Protein AF-A0A7C2N8K4-F1 (afdb_monomer_lite)

Sequence (116 aa):
MRKVFAANLTFLLFVVAAFAQHPNLQVGFKPEQAYQVGEIDSVDLFNGTVSLQIPIGQSYPLNAGMSYGLSVSYNSKVWEYGIQIFSTCQPPYDDVSVPQAFPSRRSNAGLGFRLS

Organism: NCBI:txid1312852

Secondary structure (DSSP, 8-state):
-HHHHHHHHHHHHHHHHTT---GGG--S--GGGEEE-SSSEEEETTT--EEEEEEEEEEEE-STT-EEEEEEEEES--EEEEEEEEE-SSSS--EEEEEEEEE-TT-SSSTT-EE-

Radius of gyration: 22.39 Å; chains: 1; bounding box: 44×60×56 Å

Foldseek 3Di:
DVVVVVVVVVVVVVVVVVPDDDLLLDDDDDPVQWDDPDDFWIARNRHGKIKGKAWDDDWADPPPPDTDTKIKIFIQCQWDKDWDWDFDPDPVGDTDTDIDIDGDPQAPPDRRIHMD

pLDDT: mean 82.58, std 10.58, range [58.78, 94.62]

Structure (mmCIF, N/CA/C/O backbone):
data_AF-A0A7C2N8K4-F1
#
_entry.id   AF-A0A7C2N8K4-F1
#
loop_
_atom_site.group_PDB
_atom_site.id
_atom_site.type_symbol
_atom_site.label_atom_id
_atom_site.label_alt_id
_atom_site.label_comp_id
_atom_site.label_asym_id
_atom_site.label_entity_id
_atom_site.label_seq_id
_atom_site.pdbx_PDB_ins_code
_atom_site.Cartn_x
_atom_site.Cartn_y
_atom_site.Cartn_z
_atom_site.occupancy
_atom_site.B_iso_or_equiv
_atom_site.auth_seq_id
_atom_site.auth_comp_id
_atom_site.auth_asym_id
_atom_site.auth_atom_id
_atom_site.pdbx_PDB_model_num
ATOM 1 N N . MET A 1 1 ? 14.072 -45.352 -14.634 1.00 59.47 1 MET A N 1
ATOM 2 C CA . MET A 1 1 ? 12.904 -44.454 -14.452 1.00 59.47 1 MET A CA 1
ATOM 3 C C . MET A 1 1 ? 13.006 -43.583 -13.195 1.00 59.47 1 MET A C 1
ATOM 5 O O . MET A 1 1 ? 12.964 -42.370 -13.322 1.00 59.47 1 MET A O 1
ATOM 9 N N . ARG A 1 2 ? 13.255 -44.143 -12.001 1.00 63.06 2 ARG A N 1
ATOM 10 C CA . ARG A 1 2 ? 13.333 -43.393 -10.724 1.00 63.06 2 ARG A CA 1
ATOM 11 C C . ARG A 1 2 ? 14.391 -42.266 -10.670 1.00 63.06 2 ARG A C 1
ATOM 13 O O . ARG A 1 2 ? 14.117 -41.204 -10.128 1.00 63.06 2 ARG A O 1
ATOM 20 N N . LYS A 1 3 ? 15.565 -42.457 -11.291 1.00 65.25 3 LYS A N 1
ATOM 21 C CA . LYS A 1 3 ? 16.631 -41.430 -11.379 1.00 65.25 3 LYS A CA 1
ATOM 22 C C . LYS A 1 3 ? 16.280 -40.262 -12.312 1.00 65.25 3 LYS A C 1
ATOM 24 O O . LYS A 1 3 ? 16.638 -39.128 -12.029 1.00 65.25 3 LYS A O 1
ATOM 29 N N . VAL A 1 4 ? 15.541 -40.540 -13.388 1.00 71.94 4 VAL A N 1
ATOM 30 C CA . VAL A 1 4 ? 15.064 -39.520 -14.339 1.00 71.94 4 VAL A CA 1
ATOM 31 C C . VAL A 1 4 ? 13.956 -38.688 -13.697 1.00 71.94 4 VAL A C 1
ATOM 33 O O . VAL A 1 4 ? 13.936 -37.473 -13.841 1.00 71.94 4 VAL A O 1
ATOM 36 N N . PHE A 1 5 ? 13.078 -39.321 -12.916 1.00 70.94 5 PHE A N 1
ATOM 37 C CA . PHE A 1 5 ? 12.045 -38.617 -12.158 1.00 70.94 5 PHE A CA 1
ATOM 38 C C . PHE A 1 5 ? 12.646 -37.692 -11.087 1.00 70.94 5 PHE A C 1
ATOM 40 O O . PHE A 1 5 ? 12.242 -36.540 -10.973 1.00 70.94 5 PHE A O 1
ATOM 47 N N . ALA A 1 6 ? 13.670 -38.162 -10.364 1.00 72.00 6 ALA A N 1
ATOM 48 C CA . ALA A 1 6 ? 14.395 -37.343 -9.393 1.00 72.00 6 ALA A CA 1
ATOM 49 C C . ALA A 1 6 ? 15.100 -36.143 -10.050 1.00 72.00 6 ALA A C 1
ATOM 51 O O . ALA A 1 6 ? 14.967 -35.029 -9.561 1.00 72.00 6 ALA A O 1
ATOM 52 N N . ALA A 1 7 ? 15.776 -36.343 -11.187 1.00 74.81 7 ALA A N 1
ATOM 53 C CA . ALA A 1 7 ? 16.443 -35.258 -11.910 1.00 74.81 7 ALA A CA 1
ATOM 54 C C . ALA A 1 7 ? 15.458 -34.184 -12.410 1.00 74.81 7 ALA A C 1
ATOM 56 O O . ALA A 1 7 ? 15.729 -32.994 -12.271 1.00 74.81 7 ALA A O 1
ATOM 57 N N . ASN A 1 8 ? 14.291 -34.592 -12.925 1.00 68.69 8 ASN A N 1
ATOM 58 C CA . ASN A 1 8 ? 13.244 -33.654 -13.339 1.00 68.69 8 ASN A CA 1
ATOM 59 C C . ASN A 1 8 ? 12.655 -32.881 -12.149 1.00 68.69 8 ASN A C 1
ATOM 61 O O . ASN A 1 8 ? 12.426 -31.682 -12.264 1.00 68.69 8 ASN A O 1
ATOM 65 N N . LEU A 1 9 ? 12.461 -33.533 -10.996 1.00 77.12 9 LEU A N 1
ATOM 66 C CA . LEU A 1 9 ? 11.979 -32.871 -9.780 1.00 77.12 9 LEU A CA 1
ATOM 67 C C . LEU A 1 9 ? 12.993 -31.846 -9.248 1.00 77.12 9 LEU A C 1
ATOM 69 O O . LEU A 1 9 ? 12.614 -30.737 -8.882 1.00 77.12 9 LEU A O 1
ATOM 73 N N . THR A 1 10 ? 14.284 -32.187 -9.244 1.00 74.50 10 THR A N 1
ATOM 74 C CA . THR A 1 10 ? 15.351 -31.266 -8.827 1.00 74.50 10 THR A CA 1
ATOM 75 C C . THR A 1 10 ? 15.471 -30.073 -9.772 1.00 74.50 10 THR A C 1
ATOM 77 O O . THR A 1 10 ? 15.641 -28.949 -9.307 1.00 74.50 10 THR A O 1
ATOM 80 N N . PHE A 1 11 ? 15.323 -30.288 -11.082 1.00 73.94 11 PHE A N 1
ATOM 81 C CA . PHE A 1 11 ? 15.307 -29.203 -12.061 1.00 73.94 11 PHE A CA 1
ATOM 82 C C . PHE A 1 11 ? 14.100 -28.274 -11.863 1.00 73.94 11 PHE A C 1
ATOM 84 O O . PHE A 1 11 ? 14.263 -27.057 -11.848 1.00 73.94 11 PHE A O 1
ATOM 91 N N . LEU A 1 12 ? 12.907 -28.831 -11.614 1.00 72.19 12 LEU A N 1
ATOM 92 C CA . LEU A 1 12 ? 11.703 -28.039 -11.345 1.00 72.19 12 LEU A CA 1
ATOM 93 C C . LEU A 1 12 ? 11.852 -27.165 -10.089 1.00 72.19 12 LEU A C 1
ATOM 95 O O . LEU A 1 12 ? 11.482 -25.995 -10.107 1.00 72.19 12 LEU A O 1
ATOM 99 N N . LEU A 1 13 ? 12.436 -27.709 -9.017 1.00 71.81 13 LEU A N 1
ATOM 100 C CA . LEU A 1 13 ? 12.682 -26.966 -7.777 1.00 71.81 13 LEU A CA 1
ATOM 101 C C . LEU A 1 13 ? 13.699 -25.828 -7.966 1.00 71.81 13 LEU A C 1
ATOM 103 O O . LEU A 1 13 ? 13.548 -24.769 -7.360 1.00 71.81 13 LEU A O 1
ATOM 107 N N . PHE A 1 14 ? 14.696 -26.010 -8.838 1.00 67.94 14 PHE A N 1
ATOM 108 C CA . PHE A 1 14 ? 15.680 -24.971 -9.155 1.00 67.94 14 PHE A CA 1
ATOM 109 C C . PHE A 1 14 ? 15.072 -23.802 -9.944 1.00 67.94 14 PHE A C 1
ATOM 111 O O . PHE A 1 14 ? 15.412 -22.647 -9.695 1.00 67.94 14 PHE A O 1
ATOM 118 N N . VAL A 1 15 ? 14.141 -24.085 -10.861 1.00 68.56 15 VAL A N 1
ATOM 119 C CA . VAL A 1 15 ? 13.465 -23.052 -11.664 1.00 68.56 15 VAL A CA 1
ATOM 120 C C . VAL A 1 15 ? 12.572 -22.158 -10.796 1.00 68.56 15 VAL A C 1
ATOM 122 O O . VAL A 1 15 ? 12.533 -20.951 -11.014 1.00 68.56 15 VAL A O 1
ATOM 125 N N . VAL A 1 16 ? 11.907 -22.705 -9.771 1.00 62.09 16 VAL A N 1
ATOM 126 C CA . VAL A 1 16 ? 11.033 -21.919 -8.875 1.00 62.09 16 VAL A CA 1
ATOM 127 C C . VAL A 1 16 ? 11.828 -20.921 -8.022 1.00 62.09 16 VAL A C 1
ATOM 129 O O . VAL A 1 16 ? 11.367 -19.803 -7.801 1.00 62.09 16 VAL A O 1
ATOM 132 N N . ALA A 1 17 ? 13.042 -21.277 -7.592 1.00 61.28 17 ALA A N 1
ATOM 133 C CA . ALA A 1 17 ? 13.890 -20.391 -6.790 1.00 61.28 17 ALA A CA 1
ATOM 134 C C . ALA A 1 17 ? 14.421 -19.170 -7.573 1.00 61.28 17 ALA A C 1
ATOM 136 O O . ALA A 1 17 ? 14.744 -18.149 -6.969 1.00 61.28 17 ALA A O 1
ATOM 137 N N . ALA A 1 18 ? 14.484 -19.248 -8.907 1.00 58.78 18 ALA A N 1
ATOM 138 C CA . ALA A 1 18 ? 15.002 -18.176 -9.760 1.00 58.78 18 ALA A CA 1
ATOM 139 C C . ALA A 1 18 ? 14.010 -17.014 -9.987 1.00 58.78 18 ALA A C 1
ATOM 141 O O . ALA A 1 18 ? 14.412 -15.962 -10.478 1.00 58.78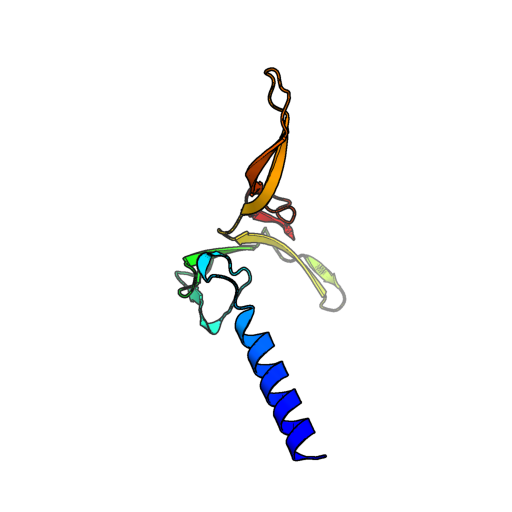 18 ALA A O 1
ATOM 142 N N . PHE A 1 19 ? 12.738 -17.158 -9.594 1.00 59.31 19 PHE A N 1
ATOM 143 C CA . PHE A 1 19 ? 11.719 -16.099 -9.684 1.00 59.31 19 PHE A CA 1
ATOM 144 C C . PHE A 1 19 ? 11.610 -15.255 -8.401 1.00 59.31 19 PHE A C 1
ATOM 146 O O . PHE A 1 19 ? 10.533 -14.774 -8.043 1.00 59.31 19 PHE A O 1
ATOM 153 N N . ALA A 1 20 ? 12.716 -15.066 -7.679 1.00 61.09 20 ALA A N 1
ATOM 154 C CA . ALA A 1 20 ? 12.736 -14.184 -6.520 1.00 61.09 20 ALA A CA 1
ATOM 155 C C . ALA A 1 20 ? 12.636 -12.714 -6.969 1.00 61.09 20 ALA A C 1
ATOM 157 O O . ALA A 1 20 ? 13.526 -12.178 -7.627 1.00 61.09 20 ALA A O 1
ATOM 158 N N . GLN A 1 21 ? 11.534 -12.053 -6.612 1.00 64.75 21 GLN A N 1
ATOM 159 C CA . GLN A 1 21 ? 11.340 -10.623 -6.848 1.00 64.75 21 GLN A CA 1
ATOM 160 C C . GLN A 1 21 ? 12.383 -9.809 -6.067 1.00 64.75 21 GLN A C 1
ATOM 162 O O . GLN A 1 21 ? 12.679 -10.125 -4.913 1.00 64.75 21 GLN A O 1
ATOM 167 N N . HIS A 1 22 ? 12.929 -8.751 -6.682 1.00 74.94 22 HIS A N 1
ATOM 168 C CA . HIS A 1 22 ? 13.902 -7.871 -6.028 1.00 74.94 22 HIS A CA 1
ATOM 169 C C . HIS A 1 22 ? 13.339 -7.368 -4.679 1.00 74.94 22 HIS A C 1
ATOM 171 O O . HIS A 1 22 ? 12.189 -6.918 -4.661 1.00 74.94 22 HIS A O 1
ATOM 177 N N . PRO A 1 23 ? 14.103 -7.385 -3.567 1.00 74.88 23 PRO A N 1
ATOM 178 C CA . PRO A 1 23 ? 13.590 -7.058 -2.228 1.00 74.88 23 PRO A CA 1
ATOM 179 C C . PRO A 1 23 ? 12.833 -5.722 -2.161 1.00 74.88 23 PRO A C 1
ATOM 181 O O . PRO A 1 23 ? 11.720 -5.642 -1.638 1.00 74.88 23 PRO A O 1
ATOM 184 N N . ASN A 1 24 ? 13.365 -4.685 -2.816 1.00 74.75 24 ASN A N 1
ATOM 185 C CA . ASN A 1 24 ? 12.734 -3.358 -2.875 1.00 74.75 24 ASN A CA 1
ATOM 186 C C . ASN A 1 24 ? 11.408 -3.325 -3.647 1.00 74.75 24 ASN A C 1
ATOM 188 O O . ASN A 1 24 ? 10.633 -2.390 -3.478 1.00 74.75 24 ASN A O 1
ATOM 192 N N . LEU A 1 25 ? 11.103 -4.348 -4.443 1.00 74.38 25 LEU A N 1
ATOM 193 C CA . LEU A 1 25 ? 9.846 -4.467 -5.178 1.00 74.38 25 LEU A CA 1
ATOM 194 C C . LEU A 1 25 ? 8.857 -5.412 -4.496 1.00 74.38 25 LEU A C 1
ATOM 196 O O . LEU A 1 25 ? 7.695 -5.412 -4.881 1.00 74.38 25 LEU A O 1
ATOM 200 N N . GLN A 1 26 ? 9.278 -6.213 -3.511 1.00 74.69 26 GLN A N 1
ATOM 201 C CA . GLN A 1 26 ? 8.375 -7.133 -2.822 1.00 74.69 26 GLN A CA 1
ATOM 202 C C . GLN A 1 26 ? 7.252 -6.357 -2.121 1.00 74.69 26 GLN A C 1
ATOM 204 O O . GLN A 1 26 ? 7.515 -5.370 -1.434 1.00 74.69 26 GLN A O 1
ATOM 209 N N . VAL A 1 27 ? 6.015 -6.815 -2.313 1.00 68.06 27 VAL A N 1
ATOM 210 C CA . VAL A 1 27 ? 4.796 -6.280 -1.694 1.00 68.06 27 VAL A CA 1
ATOM 211 C C . VAL A 1 27 ? 4.154 -7.343 -0.803 1.00 68.06 27 VAL A C 1
ATOM 213 O O . VAL A 1 27 ? 4.345 -8.540 -1.024 1.00 68.06 27 VAL A O 1
ATOM 216 N N . GLY A 1 28 ? 3.360 -6.906 0.173 1.00 65.31 28 GLY A N 1
ATOM 217 C CA . GLY A 1 28 ? 2.697 -7.778 1.147 1.00 65.31 28 GLY A CA 1
ATOM 218 C C . GLY A 1 28 ? 3.282 -7.642 2.552 1.00 65.31 28 GLY A C 1
ATOM 219 O O . GLY A 1 28 ? 4.391 -7.148 2.723 1.00 65.31 28 GLY A O 1
ATOM 220 N N . PHE A 1 29 ? 2.503 -8.049 3.554 1.00 68.44 29 PHE A N 1
ATOM 221 C CA . PHE A 1 29 ? 2.887 -7.983 4.964 1.00 68.44 29 PHE A CA 1
ATOM 222 C C . PHE A 1 29 ? 3.434 -9.334 5.429 1.00 68.44 29 PHE A C 1
ATOM 224 O O . PHE A 1 29 ? 2.769 -10.359 5.263 1.00 68.44 29 PHE A O 1
ATOM 231 N N . LYS A 1 30 ? 4.633 -9.329 6.015 1.00 72.88 30 LYS A N 1
ATOM 232 C CA . LYS A 1 30 ? 5.267 -10.502 6.624 1.00 72.88 30 LYS A CA 1
ATOM 233 C C . LYS A 1 30 ? 5.512 -10.221 8.108 1.00 72.88 30 LYS A C 1
ATOM 235 O O . LYS A 1 30 ? 6.434 -9.469 8.421 1.00 72.88 30 LYS A O 1
ATOM 240 N N . PRO A 1 31 ? 4.718 -10.813 9.019 1.00 67.94 31 PRO A N 1
ATOM 241 C CA . PRO A 1 31 ? 4.791 -10.506 10.449 1.00 67.94 31 PRO A CA 1
ATOM 242 C C . PRO A 1 31 ? 6.185 -10.738 11.043 1.00 67.94 31 PRO A C 1
ATOM 244 O O . PRO A 1 31 ? 6.655 -9.959 11.858 1.00 67.94 31 PRO A O 1
ATOM 247 N N . GLU A 1 32 ? 6.872 -11.783 10.585 1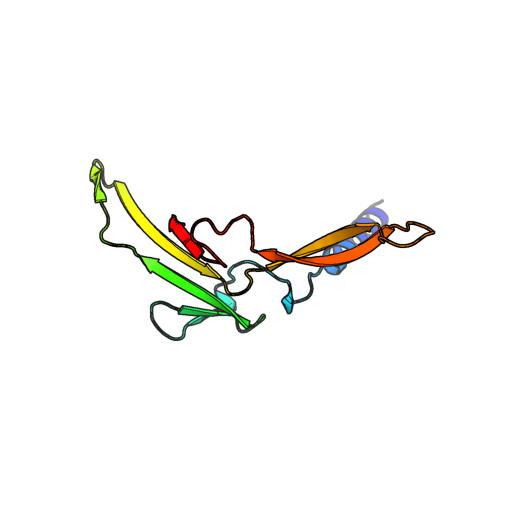.00 76.94 32 GLU A N 1
ATOM 248 C CA . GLU A 1 32 ? 8.228 -12.155 11.012 1.00 76.94 32 GLU A CA 1
ATOM 249 C C . GLU A 1 32 ? 9.323 -11.147 10.626 1.00 76.94 32 GLU A C 1
ATOM 251 O O . GLU A 1 32 ? 10.424 -11.201 11.167 1.00 76.94 32 GLU A O 1
ATOM 256 N N . GLN A 1 33 ? 9.032 -10.238 9.692 1.00 72.69 33 GLN A N 1
ATOM 257 C CA . GLN A 1 33 ? 9.959 -9.212 9.205 1.00 72.69 33 GLN A CA 1
ATOM 258 C C . GLN A 1 33 ? 9.536 -7.803 9.638 1.00 72.69 33 GLN A C 1
ATOM 260 O O . GLN A 1 33 ? 10.235 -6.836 9.341 1.00 72.69 33 GLN A O 1
ATOM 265 N N . ALA A 1 34 ? 8.409 -7.679 10.343 1.00 65.75 34 ALA A N 1
ATOM 266 C CA . ALA A 1 34 ? 7.880 -6.409 10.803 1.00 65.75 34 ALA A CA 1
ATOM 267 C C . ALA A 1 34 ? 8.508 -6.007 12.145 1.00 65.75 34 ALA A C 1
ATOM 269 O O . ALA A 1 34 ? 8.457 -6.739 13.131 1.00 65.75 34 ALA A O 1
ATOM 270 N N . TYR A 1 35 ? 9.072 -4.807 12.185 1.00 73.88 35 TYR A N 1
ATOM 271 C CA . TYR A 1 35 ? 9.446 -4.104 13.399 1.00 73.88 35 TYR A CA 1
ATOM 272 C C . TYR A 1 35 ? 8.387 -3.049 13.699 1.00 73.88 35 TYR A C 1
ATOM 274 O O . TYR A 1 35 ? 8.152 -2.132 12.914 1.00 73.88 35 TYR A O 1
ATOM 282 N N . GLN A 1 36 ? 7.704 -3.208 14.824 1.00 71.56 36 GLN A N 1
ATOM 283 C CA . GLN A 1 36 ? 6.604 -2.345 15.230 1.00 71.56 36 GLN A CA 1
ATOM 284 C C . GLN A 1 36 ? 7.137 -1.180 16.078 1.00 71.56 36 GLN A C 1
ATOM 286 O O . GLN A 1 36 ? 7.744 -1.410 17.123 1.00 71.56 36 GLN A O 1
ATOM 291 N N . VAL A 1 37 ? 6.909 0.064 15.636 1.00 59.12 37 VAL A N 1
ATOM 292 C CA . VAL A 1 37 ? 7.353 1.293 16.328 1.00 59.12 37 VAL A CA 1
ATOM 293 C C . VAL A 1 37 ? 6.140 2.007 16.939 1.00 59.12 37 VAL A C 1
ATOM 295 O O . VAL A 1 37 ? 5.922 3.187 16.735 1.00 59.12 37 VAL A O 1
ATOM 298 N N . GLY A 1 38 ? 5.333 1.289 17.725 1.00 63.03 38 GLY A N 1
ATOM 299 C CA . GLY A 1 38 ? 4.111 1.826 18.343 1.00 63.03 38 GLY A CA 1
ATOM 300 C C . GLY A 1 38 ? 2.874 0.996 18.011 1.00 63.03 38 GLY A C 1
ATOM 301 O O . GLY A 1 38 ? 2.981 -0.089 17.460 1.00 63.03 38 GLY A O 1
ATOM 302 N N . GLU A 1 39 ? 1.677 1.452 18.375 1.00 69.38 39 GLU A N 1
ATOM 303 C CA . GLU A 1 39 ? 0.448 0.662 18.159 1.00 69.38 39 GLU A CA 1
ATOM 304 C C . GLU A 1 39 ? -0.121 0.781 16.734 1.00 69.38 39 GLU A C 1
ATOM 306 O O . GLU A 1 39 ? -0.881 -0.087 16.310 1.00 69.38 39 GLU A O 1
ATOM 311 N N . ILE A 1 40 ? 0.238 1.836 15.994 1.00 77.38 40 ILE A N 1
ATOM 312 C CA . ILE A 1 40 ? -0.438 2.231 14.742 1.00 77.38 40 ILE A CA 1
ATOM 313 C C . ILE A 1 40 ? 0.400 1.898 13.500 1.00 77.38 40 ILE A C 1
ATOM 315 O O . ILE A 1 40 ? -0.162 1.664 12.426 1.00 77.38 40 ILE A O 1
ATOM 319 N N . ASP A 1 41 ? 1.727 1.864 13.634 1.00 83.00 41 ASP A N 1
ATOM 320 C CA . ASP A 1 41 ? 2.676 1.727 12.538 1.00 83.00 41 ASP A CA 1
ATOM 321 C C . ASP A 1 41 ? 3.639 0.546 12.702 1.00 83.00 41 ASP A C 1
ATOM 323 O O . ASP A 1 41 ? 4.058 0.163 13.797 1.00 83.00 41 ASP A O 1
ATOM 327 N N . SER A 1 42 ? 4.020 -0.041 11.570 1.00 87.06 42 SER A N 1
ATOM 328 C CA . SER A 1 42 ? 5.088 -1.034 11.519 1.00 87.06 42 SER A CA 1
ATOM 329 C C . SER A 1 42 ? 5.952 -0.862 10.280 1.00 87.06 42 SER A C 1
ATOM 331 O O . SER A 1 42 ? 5.471 -0.482 9.206 1.00 87.06 42 SER A O 1
ATOM 333 N N . VAL A 1 43 ? 7.239 -1.151 10.444 1.00 86.31 43 VAL A N 1
ATOM 334 C CA . VAL A 1 43 ? 8.258 -1.079 9.402 1.00 86.31 43 VAL A CA 1
ATOM 335 C C . VAL A 1 43 ? 8.778 -2.479 9.115 1.00 86.31 43 VAL A C 1
ATOM 337 O O . VAL A 1 43 ? 9.285 -3.156 10.001 1.00 86.31 43 VAL A O 1
ATOM 340 N N . ASP A 1 44 ? 8.692 -2.921 7.871 1.00 84.94 44 ASP A N 1
ATOM 341 C CA . ASP A 1 44 ? 9.307 -4.166 7.420 1.00 84.94 44 ASP A CA 1
ATOM 342 C C . ASP A 1 44 ? 10.830 -3.969 7.297 1.00 84.94 44 ASP A C 1
ATOM 344 O O . ASP A 1 44 ? 11.304 -3.184 6.473 1.00 84.94 44 ASP A O 1
ATOM 348 N N . LEU A 1 45 ? 11.612 -4.671 8.121 1.00 84.94 45 LEU A N 1
ATOM 349 C CA . LEU A 1 45 ? 13.075 -4.563 8.152 1.00 84.94 45 LEU A CA 1
ATOM 350 C C . LEU A 1 45 ? 13.755 -5.185 6.928 1.00 84.94 45 LEU A C 1
ATOM 352 O O . LEU A 1 45 ? 14.921 -4.897 6.662 1.00 84.94 45 LEU A O 1
ATOM 356 N N . PHE A 1 46 ? 13.058 -6.044 6.186 1.00 85.06 46 PHE A N 1
ATOM 357 C CA . PHE A 1 46 ? 13.601 -6.688 4.998 1.00 85.06 46 PHE A CA 1
ATOM 358 C C . PHE A 1 46 ? 13.549 -5.767 3.776 1.00 85.06 46 PHE A C 1
ATOM 360 O O . PHE A 1 46 ? 14.457 -5.789 2.946 1.00 85.06 46 PHE A O 1
ATOM 367 N N . ASN A 1 47 ? 12.494 -4.962 3.644 1.00 83.12 47 ASN A N 1
ATOM 368 C CA . ASN A 1 47 ? 12.264 -4.159 2.438 1.00 83.12 47 ASN A CA 1
ATOM 369 C C . ASN A 1 47 ? 11.964 -2.670 2.696 1.00 83.12 47 ASN A C 1
ATOM 371 O O . ASN A 1 47 ? 11.703 -1.940 1.736 1.00 83.12 47 ASN A O 1
ATOM 375 N N . GLY A 1 48 ? 11.982 -2.228 3.957 1.00 85.12 48 GLY A N 1
ATOM 376 C CA . GLY A 1 48 ? 11.764 -0.841 4.372 1.00 85.12 48 GLY A CA 1
ATOM 377 C C . GLY A 1 48 ? 10.325 -0.340 4.224 1.00 85.12 48 GLY A C 1
ATOM 378 O O . GLY A 1 48 ? 10.099 0.870 4.238 1.00 85.12 48 GLY A O 1
ATOM 379 N N . THR A 1 49 ? 9.345 -1.226 4.028 1.00 88.25 49 THR A N 1
ATOM 380 C CA . THR A 1 49 ? 7.941 -0.812 3.882 1.00 88.25 49 THR A CA 1
ATOM 381 C C . THR A 1 49 ? 7.396 -0.304 5.197 1.00 88.25 49 THR A C 1
ATOM 383 O O . THR A 1 49 ? 7.512 -0.983 6.208 1.00 88.25 49 THR A O 1
ATOM 386 N N . VAL A 1 50 ? 6.708 0.831 5.163 1.00 88.31 50 VAL A N 1
ATOM 387 C CA . VAL A 1 50 ? 5.928 1.334 6.292 1.00 88.31 50 VAL A CA 1
ATOM 388 C C . VAL A 1 50 ? 4.468 0.977 6.055 1.00 88.31 50 VAL A C 1
ATOM 390 O O . VAL A 1 50 ? 3.928 1.253 4.980 1.00 88.31 50 VAL A O 1
ATOM 393 N N . SER A 1 51 ? 3.830 0.370 7.048 1.00 89.50 51 SER A N 1
ATOM 394 C CA . SER A 1 51 ? 2.398 0.087 7.043 1.00 89.50 51 SER A CA 1
ATOM 395 C C . SER A 1 51 ? 1.715 0.724 8.245 1.00 89.50 51 SER A C 1
ATOM 397 O O . SER A 1 51 ? 2.290 0.756 9.331 1.00 89.50 51 SER A O 1
ATOM 399 N N . LEU A 1 52 ? 0.509 1.254 8.030 1.00 89.06 52 LEU A N 1
ATOM 400 C CA . LEU A 1 52 ? -0.312 1.876 9.071 1.00 89.06 52 LEU A CA 1
ATOM 401 C C . LEU A 1 52 ? -1.701 1.253 9.058 1.00 89.06 52 LEU A C 1
ATOM 403 O O . LEU A 1 52 ? -2.243 1.007 7.977 1.00 89.06 52 LEU A O 1
ATOM 407 N N . GLN A 1 53 ? -2.292 1.080 10.236 1.00 90.81 53 GLN A N 1
ATOM 408 C CA . GLN A 1 53 ? -3.677 0.648 10.383 1.00 90.81 53 GLN A CA 1
ATOM 409 C C . GLN A 1 53 ? -4.397 1.560 11.376 1.00 90.81 53 GLN A C 1
ATOM 411 O O . GLN A 1 53 ? -4.078 1.579 12.561 1.00 90.81 53 GLN A O 1
ATOM 416 N N . ILE A 1 54 ? -5.387 2.311 10.894 1.00 90.69 54 ILE A N 1
ATOM 417 C CA . ILE A 1 54 ? -6.128 3.289 11.696 1.00 90.69 54 ILE A CA 1
ATOM 418 C C . ILE A 1 54 ? -7.617 2.920 11.672 1.00 90.69 54 ILE A C 1
ATOM 420 O O . ILE A 1 54 ? -8.266 3.079 10.633 1.00 90.69 54 ILE A O 1
ATOM 424 N N . PRO A 1 55 ? -8.187 2.423 12.784 1.00 91.75 55 PRO A N 1
ATOM 425 C CA . PRO A 1 55 ? -9.629 2.257 12.918 1.00 91.75 55 PRO A CA 1
ATOM 426 C C . PRO A 1 55 ? -10.337 3.612 12.828 1.00 91.75 55 PRO A C 1
ATOM 428 O O . PRO A 1 55 ? -9.934 4.582 13.470 1.00 91.75 55 PRO A O 1
ATOM 431 N N . ILE A 1 56 ? -11.404 3.681 12.037 1.00 92.19 56 ILE A N 1
ATOM 432 C CA . ILE A 1 56 ? -12.222 4.879 11.878 1.00 92.19 56 ILE A CA 1
ATOM 433 C C . ILE A 1 56 ? -13.508 4.695 12.675 1.00 92.19 56 ILE A C 1
ATOM 435 O O . ILE A 1 56 ? -14.439 4.009 12.253 1.00 92.19 56 ILE A O 1
ATOM 439 N N . GLY A 1 57 ? -13.558 5.354 13.829 1.00 91.06 57 GLY A N 1
ATOM 440 C CA . GLY A 1 57 ? -14.717 5.323 14.709 1.00 91.06 57 GLY A CA 1
ATOM 441 C C . GLY A 1 57 ? -14.857 4.005 15.469 1.00 91.06 57 GLY A C 1
ATOM 442 O O . GLY A 1 57 ? -13.879 3.325 15.775 1.00 91.06 57 GLY A O 1
ATOM 443 N N . GLN A 1 58 ? -16.097 3.688 15.830 1.00 91.12 58 GLN A N 1
ATOM 444 C CA . GLN A 1 58 ? -16.439 2.519 16.635 1.00 91.12 58 GLN A CA 1
ATOM 445 C C . GLN A 1 58 ? -16.859 1.327 15.770 1.00 91.12 58 GLN A C 1
ATOM 447 O O . GLN A 1 58 ? -17.198 1.476 14.597 1.00 91.12 58 GLN A O 1
ATOM 452 N N . SER A 1 59 ? -16.886 0.144 16.381 1.00 92.75 59 SER A N 1
ATOM 453 C CA . SER A 1 59 ? -17.511 -1.033 15.781 1.00 92.75 59 SER A CA 1
ATOM 454 C C . SER A 1 59 ? -19.032 -0.971 15.949 1.00 92.75 59 SER A C 1
ATOM 456 O O . SER A 1 59 ? -19.537 -0.674 17.032 1.00 92.75 59 SER A O 1
ATOM 458 N N . TYR A 1 60 ? -19.763 -1.262 14.880 1.00 93.62 60 TYR A N 1
ATOM 459 C CA . TYR A 1 60 ? -21.218 -1.253 14.807 1.00 93.62 60 TYR A CA 1
ATOM 460 C C . TYR A 1 60 ? -21.747 -2.698 14.829 1.00 93.62 60 TYR A C 1
ATOM 462 O O . TYR A 1 60 ? -21.499 -3.455 13.885 1.00 93.62 60 TYR A O 1
ATOM 470 N N . PRO A 1 61 ? -22.461 -3.122 15.887 1.00 94.62 61 PRO A N 1
ATOM 471 C CA . PRO A 1 61 ? -22.989 -4.481 15.989 1.00 94.62 61 PRO A CA 1
ATOM 472 C C . PRO A 1 61 ? -24.164 -4.715 15.023 1.00 94.62 61 PRO A C 1
ATOM 474 O O . PRO A 1 61 ? -25.020 -3.854 14.846 1.00 94.62 61 PRO A O 1
ATOM 477 N N . LEU A 1 62 ? -24.227 -5.910 14.431 1.00 87.81 62 LEU A N 1
ATOM 478 C CA . LEU A 1 62 ? -25.215 -6.349 13.430 1.00 87.81 62 LEU A CA 1
ATOM 479 C C . LEU A 1 62 ? -26.129 -7.487 13.932 1.00 87.81 62 LEU A C 1
ATOM 481 O O . LEU A 1 62 ? -26.787 -8.146 13.134 1.00 87.81 62 LEU A O 1
ATOM 485 N N . ASN A 1 63 ? -26.214 -7.683 15.253 1.00 90.12 63 ASN A N 1
ATOM 486 C CA . ASN A 1 63 ? -26.823 -8.837 15.939 1.00 90.12 63 ASN A CA 1
ATOM 487 C C . ASN A 1 63 ? -26.032 -10.151 15.781 1.00 90.12 63 ASN A C 1
ATOM 489 O O . ASN A 1 63 ? -25.089 -10.252 15.002 1.00 90.12 63 ASN A O 1
ATOM 493 N N . ALA A 1 64 ? -26.385 -11.155 16.596 1.00 87.88 64 ALA A N 1
ATOM 494 C CA . ALA A 1 64 ? -25.771 -12.491 16.603 1.00 87.88 64 ALA A CA 1
ATOM 495 C C . ALA A 1 64 ? -24.234 -12.508 16.787 1.00 87.88 64 ALA A C 1
ATOM 497 O O . ALA A 1 64 ? -23.552 -13.399 16.289 1.00 87.88 64 ALA A O 1
ATOM 498 N N . GLY A 1 65 ? -23.682 -11.520 17.502 1.00 91.38 65 GLY A N 1
ATOM 499 C CA . GLY A 1 65 ? -22.239 -11.409 17.748 1.00 91.38 65 GLY A CA 1
ATOM 500 C C . GLY A 1 65 ? -21.424 -10.895 16.557 1.00 91.38 65 GLY A C 1
ATOM 501 O O . GLY A 1 65 ? -20.201 -10.836 16.647 1.00 91.38 65 GLY A O 1
ATOM 502 N N . MET A 1 66 ? -22.072 -10.502 15.457 1.00 93.00 66 MET A N 1
ATOM 503 C CA . MET A 1 66 ? -21.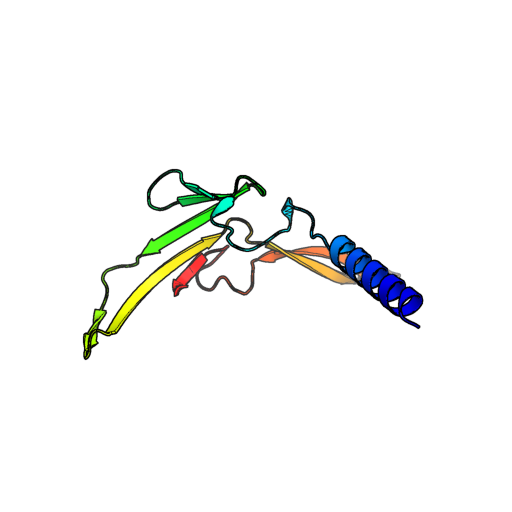407 -9.871 14.320 1.00 93.00 66 MET A CA 1
ATOM 504 C C . MET A 1 66 ? -21.320 -8.358 14.512 1.00 93.00 66 MET A C 1
ATOM 506 O O . MET A 1 66 ? -22.242 -7.735 15.035 1.00 93.00 66 MET A O 1
ATOM 510 N N . SER A 1 67 ? -20.235 -7.751 14.043 1.00 94.19 67 SER A N 1
ATOM 511 C CA . SER A 1 67 ? -20.066 -6.300 14.001 1.00 94.19 67 SER A CA 1
ATOM 512 C C . SER A 1 67 ? -19.229 -5.897 12.796 1.00 94.19 67 SER A C 1
ATOM 514 O O . SER A 1 67 ? -18.383 -6.677 12.361 1.00 94.19 67 SER A O 1
ATOM 516 N N . TYR A 1 68 ? -19.427 -4.687 12.287 1.00 93.50 68 TYR A N 1
ATOM 517 C CA . TYR A 1 68 ? -18.565 -4.101 11.265 1.00 93.50 68 TYR A CA 1
ATOM 518 C C . TYR A 1 68 ? -17.934 -2.810 11.782 1.00 93.50 68 TYR A C 1
ATOM 520 O O . TYR A 1 68 ? -18.536 -2.078 12.558 1.00 93.50 68 TYR A O 1
ATOM 528 N N . GLY A 1 69 ? -16.724 -2.513 11.335 1.00 93.56 69 GLY A N 1
ATOM 529 C CA . GLY A 1 69 ? -16.043 -1.251 11.590 1.00 93.56 69 GLY A CA 1
ATOM 530 C C . GLY A 1 69 ? -15.315 -0.836 10.325 1.00 93.56 69 GLY A C 1
ATOM 531 O O . GLY A 1 69 ? -15.032 -1.680 9.478 1.00 93.56 69 GLY A O 1
ATOM 532 N N . LEU A 1 70 ? -15.045 0.457 10.189 1.00 94.25 70 LEU A N 1
ATOM 533 C CA . LEU A 1 70 ? -14.246 0.970 9.086 1.00 94.25 70 LEU A CA 1
ATOM 534 C C . LEU A 1 70 ? -12.809 1.141 9.547 1.00 94.25 70 LEU A C 1
ATOM 536 O O . LEU A 1 70 ? -12.541 1.517 10.687 1.00 94.25 70 LEU A O 1
ATOM 540 N N . SER A 1 71 ? -11.877 0.898 8.645 1.00 93.62 71 SER A N 1
ATOM 541 C CA . SER A 1 71 ? -10.464 1.077 8.907 1.00 93.62 71 SER A CA 1
ATOM 542 C C . SER A 1 71 ? -9.750 1.607 7.677 1.00 93.62 71 SER A C 1
ATOM 544 O O . SER A 1 71 ? -10.091 1.286 6.539 1.00 93.62 71 SER A O 1
ATOM 546 N N . VAL A 1 72 ? -8.751 2.446 7.910 1.00 93.00 72 VAL A N 1
ATOM 547 C CA . VAL A 1 72 ? -7.855 2.927 6.870 1.00 93.00 72 VAL A CA 1
ATOM 548 C C . VAL A 1 72 ? -6.526 2.209 7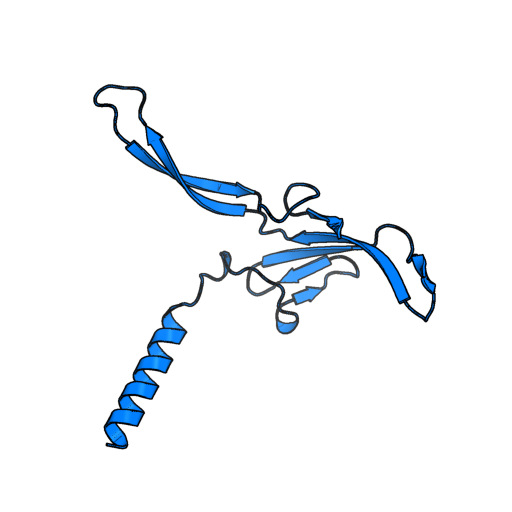.031 1.00 93.00 72 VAL A C 1
ATOM 550 O O . VAL A 1 72 ? -5.882 2.293 8.074 1.00 93.00 72 VAL A O 1
ATOM 553 N N . SER A 1 73 ? -6.125 1.510 5.977 1.00 91.62 73 SER A N 1
ATOM 554 C CA . SER A 1 73 ? -4.819 0.870 5.858 1.00 91.62 73 SER A CA 1
ATOM 555 C C . SER A 1 73 ? -3.936 1.670 4.904 1.00 91.62 73 SER A C 1
ATOM 557 O O . SER A 1 73 ? -4.410 2.159 3.879 1.00 91.62 73 SER A O 1
ATOM 559 N N . TYR A 1 74 ? -2.655 1.813 5.231 1.00 91.12 74 TYR A N 1
ATOM 560 C CA . TYR A 1 74 ? -1.654 2.467 4.387 1.00 91.12 74 TYR A CA 1
ATOM 561 C C . TYR A 1 74 ? -0.469 1.543 4.140 1.00 91.12 74 TYR A C 1
ATOM 563 O O . TYR A 1 74 ? -0.085 0.760 5.010 1.00 91.12 74 TYR A O 1
ATOM 571 N N . ASN A 1 75 ? 0.148 1.683 2.970 1.00 89.31 75 ASN A N 1
ATOM 572 C CA . ASN A 1 75 ? 1.404 1.035 2.629 1.00 89.31 75 ASN A CA 1
ATOM 573 C C . ASN A 1 75 ? 2.301 2.016 1.867 1.00 89.31 75 ASN A C 1
ATOM 575 O O . ASN A 1 75 ? 1.842 2.622 0.906 1.00 89.31 75 ASN A O 1
ATOM 579 N N . SER A 1 76 ? 3.573 2.154 2.252 1.00 89.25 76 SER A N 1
ATOM 580 C CA . SER A 1 76 ? 4.491 3.102 1.602 1.00 89.25 76 SER A CA 1
ATOM 581 C C . SER A 1 76 ? 4.905 2.715 0.178 1.00 89.25 76 SER A C 1
ATOM 583 O O . SER A 1 76 ? 5.360 3.575 -0.580 1.00 89.25 76 SER A O 1
ATOM 585 N N . LYS A 1 77 ? 4.713 1.458 -0.241 1.00 89.50 77 LYS A N 1
ATOM 586 C CA . LYS A 1 77 ? 4.928 1.018 -1.627 1.00 89.50 77 LYS A CA 1
ATOM 587 C C . LYS A 1 77 ? 3.694 1.302 -2.478 1.00 89.50 77 LYS A C 1
ATOM 589 O O . LYS A 1 77 ? 2.999 0.401 -2.939 1.00 89.50 77 LYS A O 1
ATOM 594 N N . VAL A 1 78 ? 3.429 2.590 -2.680 1.00 89.81 78 VAL A N 1
ATOM 595 C CA . VAL A 1 78 ? 2.220 3.077 -3.364 1.00 89.81 78 VAL A CA 1
ATOM 596 C C . VAL A 1 78 ? 2.289 2.990 -4.883 1.00 89.81 78 VAL A C 1
ATOM 598 O O . VAL A 1 78 ? 1.275 3.209 -5.534 1.00 89.81 78 VAL A O 1
ATOM 601 N N . TRP A 1 79 ? 3.460 2.714 -5.454 1.00 88.56 79 TRP A N 1
ATOM 602 C CA . TRP A 1 79 ? 3.696 2.786 -6.892 1.00 88.56 79 TRP A CA 1
ATOM 603 C C . TRP A 1 79 ? 3.706 1.402 -7.533 1.00 88.56 79 TRP A C 1
ATOM 605 O O . TRP A 1 79 ? 4.408 0.493 -7.093 1.00 88.56 79 TRP A O 1
ATOM 615 N N . GLU A 1 80 ? 2.956 1.274 -8.617 1.00 87.94 80 GLU A N 1
ATOM 616 C CA . GLU A 1 80 ? 3.052 0.184 -9.575 1.00 87.94 80 GLU A CA 1
ATOM 617 C C . GLU A 1 80 ? 3.870 0.674 -10.778 1.00 87.94 80 GLU A C 1
ATOM 619 O O . GLU A 1 80 ? 3.787 1.840 -11.170 1.00 87.94 80 GLU A O 1
ATOM 624 N N . TYR A 1 81 ? 4.689 -0.208 -11.348 1.00 89.38 81 TYR A N 1
ATOM 625 C CA . TYR A 1 81 ? 5.602 0.129 -12.439 1.00 89.38 81 TYR A CA 1
ATOM 626 C C . TYR A 1 81 ? 5.162 -0.557 -13.729 1.00 89.38 81 TYR A C 1
ATOM 628 O O . TYR A 1 81 ? 4.778 -1.727 -13.724 1.00 89.38 81 TYR A O 1
ATOM 636 N N . GLY A 1 82 ? 5.249 0.162 -14.843 1.00 90.50 82 GLY A N 1
ATOM 637 C CA . GLY A 1 82 ? 4.945 -0.363 -16.169 1.00 90.50 82 GLY A CA 1
ATOM 638 C C . GLY A 1 82 ? 5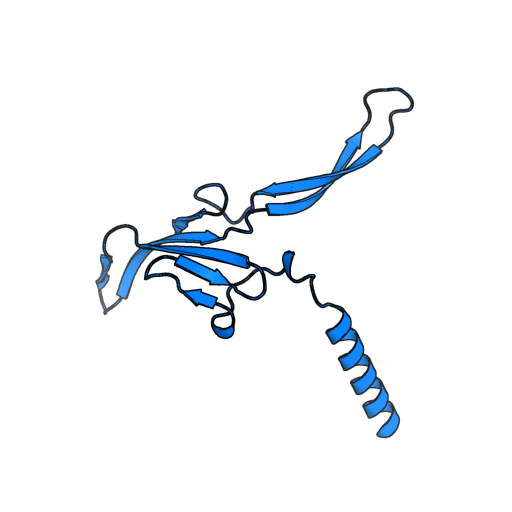.629 0.438 -17.266 1.00 90.50 82 GLY A C 1
ATOM 639 O O . GLY A 1 82 ? 6.376 1.377 -17.000 1.00 90.50 82 GLY A O 1
ATOM 640 N N . ILE A 1 83 ? 5.374 0.052 -18.511 1.00 93.38 83 ILE A N 1
ATOM 641 C CA . ILE A 1 83 ? 5.866 0.760 -19.691 1.00 93.38 83 ILE A CA 1
ATOM 642 C C . ILE A 1 83 ? 4.676 1.463 -20.333 1.00 93.38 83 ILE A C 1
ATOM 644 O O . ILE A 1 83 ? 3.647 0.832 -20.577 1.00 93.38 83 ILE A O 1
ATOM 648 N N . GLN A 1 84 ? 4.819 2.758 -20.602 1.00 91.88 84 GLN A N 1
ATOM 649 C CA . GLN A 1 84 ? 3.921 3.479 -21.496 1.00 91.88 84 GLN A CA 1
ATOM 650 C C . GLN A 1 84 ? 4.632 3.790 -22.803 1.00 91.88 84 GLN A C 1
ATOM 652 O O . GLN A 1 84 ? 5.831 4.059 -22.822 1.00 91.88 84 GLN A O 1
ATOM 657 N N . ILE A 1 85 ? 3.878 3.733 -23.893 1.00 92.75 85 ILE A N 1
ATOM 658 C CA . ILE A 1 85 ? 4.374 4.031 -25.230 1.00 92.75 85 ILE A CA 1
ATOM 659 C C . ILE A 1 85 ? 3.890 5.432 -25.588 1.00 92.75 85 ILE A C 1
ATOM 661 O O . ILE A 1 85 ? 2.690 5.702 -25.548 1.00 92.75 85 ILE A O 1
ATOM 665 N N . PHE A 1 86 ? 4.834 6.313 -25.907 1.00 89.88 86 PHE A N 1
ATOM 666 C CA . PHE A 1 86 ? 4.574 7.663 -26.393 1.00 89.88 86 PHE A CA 1
ATOM 667 C C . PHE A 1 86 ? 5.068 7.780 -27.825 1.00 89.88 86 PHE A C 1
ATOM 669 O O . PHE A 1 86 ? 6.216 7.439 -28.096 1.00 89.88 86 PHE A O 1
ATOM 676 N N . SER A 1 87 ? 4.248 8.319 -28.717 1.00 92.38 87 SER A N 1
ATOM 677 C CA . SER A 1 87 ? 4.698 8.666 -30.064 1.00 92.38 87 SER A CA 1
ATOM 678 C C . SER A 1 87 ? 5.363 10.046 -30.037 1.00 92.38 87 SER A C 1
ATOM 680 O O . SER A 1 87 ? 4.825 10.989 -29.447 1.00 92.38 87 SER A O 1
ATOM 682 N N . THR A 1 88 ? 6.548 10.180 -30.635 1.00 88.38 88 THR A N 1
ATOM 683 C CA . THR A 1 88 ? 7.248 11.470 -30.725 1.00 88.38 88 THR A CA 1
ATOM 684 C C . THR A 1 88 ? 6.436 12.458 -31.558 1.00 88.38 88 THR A C 1
ATOM 686 O O . THR A 1 88 ? 5.749 12.071 -32.490 1.00 88.38 88 THR A O 1
ATOM 689 N N . CYS A 1 89 ? 6.520 13.759 -31.265 1.00 87.50 89 CYS A N 1
ATOM 690 C CA . CYS A 1 89 ? 5.835 14.787 -32.063 1.00 87.50 89 CYS A CA 1
ATOM 691 C C . CYS A 1 89 ? 6.664 15.281 -33.266 1.00 87.50 89 CYS A C 1
ATOM 693 O O . CYS A 1 89 ? 6.275 16.261 -33.902 1.00 87.50 89 CYS A O 1
ATOM 695 N N . GLN A 1 90 ? 7.811 14.657 -33.561 1.00 85.19 90 GLN A N 1
ATOM 696 C CA . GLN A 1 90 ? 8.737 15.093 -34.609 1.00 85.19 90 GLN A CA 1
ATOM 697 C C . GLN A 1 90 ? 8.961 13.974 -35.635 1.00 85.19 90 GLN A C 1
ATOM 699 O O . GLN A 1 90 ? 9.208 12.849 -35.213 1.00 85.19 90 GLN A O 1
ATOM 704 N N . PRO A 1 91 ? 8.923 14.261 -36.953 1.00 86.56 91 PRO A N 1
ATOM 705 C CA . PRO A 1 91 ? 9.238 13.275 -37.981 1.00 86.56 91 PRO A CA 1
ATOM 706 C C . PRO A 1 91 ? 10.688 12.755 -37.876 1.00 86.56 91 PRO A C 1
ATOM 708 O O . PRO A 1 91 ? 11.596 13.572 -37.692 1.00 86.56 91 PRO A O 1
ATOM 711 N N . PRO A 1 92 ? 10.936 11.448 -38.080 1.00 84.06 92 PRO A N 1
ATOM 712 C CA . PRO A 1 92 ? 9.939 10.383 -38.196 1.00 84.06 92 PRO A CA 1
ATOM 713 C C . PRO A 1 92 ? 9.236 10.154 -36.847 1.00 84.06 92 PRO A C 1
ATOM 715 O O . PRO A 1 92 ? 9.889 10.032 -35.815 1.00 84.06 92 PRO A O 1
ATOM 718 N N . TYR A 1 93 ? 7.898 10.165 -36.861 1.00 86.56 93 TYR A N 1
ATOM 719 C CA . TYR A 1 93 ? 7.085 9.887 -35.677 1.00 86.56 93 TYR A CA 1
ATOM 720 C C . TYR A 1 93 ? 7.387 8.453 -35.230 1.00 86.56 93 TYR A C 1
ATOM 722 O O . TYR A 1 93 ? 6.989 7.511 -35.913 1.00 86.56 93 TYR A O 1
ATOM 730 N N . ASP A 1 94 ? 8.096 8.305 -34.118 1.00 92.56 94 ASP A N 1
ATOM 731 C CA . ASP A 1 94 ? 8.569 7.024 -33.600 1.00 92.56 94 ASP A CA 1
ATOM 732 C C . ASP A 1 94 ? 7.959 6.765 -32.221 1.00 92.56 94 ASP A C 1
ATOM 734 O O . ASP A 1 94 ? 7.739 7.688 -31.430 1.00 92.56 94 ASP A O 1
ATOM 738 N N . ASP A 1 95 ? 7.706 5.496 -31.916 1.00 93.00 95 ASP A N 1
ATOM 739 C CA . ASP A 1 95 ? 7.192 5.080 -30.616 1.00 93.00 95 ASP A CA 1
ATOM 740 C C . ASP A 1 95 ? 8.339 4.881 -29.620 1.00 93.00 95 ASP A C 1
ATOM 742 O O . ASP A 1 95 ? 9.241 4.062 -29.807 1.00 93.00 95 ASP A O 1
ATOM 746 N N . VAL A 1 96 ? 8.279 5.615 -28.513 1.00 92.06 96 VAL A N 1
ATOM 747 C CA . VAL A 1 96 ? 9.240 5.537 -27.416 1.00 92.06 96 VAL A CA 1
ATOM 748 C C . VAL A 1 96 ? 8.582 4.859 -26.223 1.00 92.06 96 VAL A C 1
ATOM 750 O O . VAL A 1 96 ? 7.576 5.321 -25.684 1.00 92.06 96 VAL A O 1
ATOM 753 N N . SER A 1 97 ? 9.187 3.758 -25.783 1.00 93.94 97 SER A N 1
ATOM 754 C CA . SER A 1 97 ? 8.814 3.076 -24.545 1.00 93.94 97 SER A CA 1
ATOM 755 C C . SER A 1 97 ? 9.428 3.796 -23.347 1.00 93.94 97 SER A C 1
ATOM 757 O O . SER A 1 97 ? 10.647 3.830 -23.195 1.00 93.94 97 SER A O 1
ATOM 759 N N . VAL A 1 98 ? 8.586 4.349 -22.480 1.00 91.88 98 VAL A N 1
ATOM 760 C CA . VAL A 1 98 ? 8.997 5.089 -21.286 1.00 91.88 98 VAL A CA 1
ATOM 761 C C . VAL A 1 98 ? 8.570 4.311 -20.038 1.00 91.88 98 VAL A C 1
ATOM 763 O O . VAL A 1 98 ? 7.381 4.010 -19.883 1.00 91.88 98 VAL A O 1
ATOM 766 N N . PRO A 1 99 ? 9.503 3.974 -19.127 1.00 92.69 99 PRO A N 1
ATOM 767 C CA . PRO A 1 99 ? 9.143 3.400 -17.840 1.00 92.69 99 PRO A CA 1
ATOM 768 C C . PRO A 1 99 ? 8.381 4.440 -17.019 1.00 92.69 99 PRO A C 1
ATOM 770 O O . PRO A 1 99 ? 8.819 5.581 -16.871 1.00 92.69 99 PRO A O 1
ATOM 773 N N . GLN A 1 100 ? 7.241 4.040 -16.472 1.00 92.44 100 GLN A N 1
ATOM 774 C CA . GLN A 1 100 ? 6.398 4.906 -15.665 1.00 92.44 100 GLN A CA 1
ATOM 775 C C . GLN A 1 100 ? 5.975 4.236 -14.366 1.00 92.44 100 GLN A C 1
ATOM 777 O O . GLN A 1 100 ? 5.794 3.020 -14.292 1.00 92.44 100 GLN A O 1
ATOM 782 N N . ALA A 1 101 ? 5.789 5.077 -13.353 1.00 90.50 101 ALA A N 1
ATOM 783 C CA . ALA A 1 101 ? 5.186 4.717 -12.084 1.00 90.50 101 ALA A CA 1
ATOM 784 C C . ALA A 1 101 ? 3.775 5.310 -12.017 1.00 90.50 101 ALA A C 1
ATOM 786 O O . ALA A 1 101 ? 3.578 6.492 -12.299 1.00 90.50 101 ALA A O 1
ATOM 787 N N . PHE A 1 102 ? 2.798 4.499 -11.634 1.00 88.94 102 PHE A N 1
ATOM 788 C CA . PHE A 1 102 ? 1.421 4.920 -11.394 1.00 88.94 102 PHE A CA 1
ATOM 789 C C . PHE A 1 102 ? 1.008 4.530 -9.974 1.00 88.94 102 PHE A C 1
ATOM 791 O O . PHE A 1 102 ? 1.482 3.515 -9.460 1.00 88.94 102 PHE A O 1
ATOM 798 N N . PRO A 1 103 ? 0.171 5.334 -9.296 1.00 86.75 103 PRO A N 1
ATOM 799 C CA . PRO A 1 103 ? -0.285 4.983 -7.962 1.00 86.75 103 PRO A CA 1
ATOM 800 C C . PRO A 1 103 ? -1.096 3.686 -8.023 1.00 86.75 103 PRO A C 1
ATOM 802 O O . PRO A 1 103 ? -1.771 3.405 -9.020 1.00 86.75 103 PRO A O 1
ATOM 805 N N . SER A 1 104 ? -1.032 2.893 -6.956 1.00 85.31 104 SER A N 1
ATOM 806 C CA . SER A 1 104 ? -1.687 1.596 -6.924 1.00 85.31 104 SER A CA 1
ATOM 807 C C . SER A 1 104 ? -3.186 1.752 -7.118 1.00 85.31 104 SER A C 1
ATOM 809 O O . SER A 1 104 ? -3.853 2.545 -6.448 1.00 85.31 104 SER A O 1
ATOM 811 N N . ARG A 1 105 ? -3.742 0.920 -8.000 1.00 85.00 105 ARG A N 1
ATOM 812 C CA . ARG A 1 105 ? -5.180 0.927 -8.311 1.00 85.00 105 ARG A CA 1
ATOM 813 C C . ARG A 1 105 ? -6.042 0.457 -7.139 1.00 85.00 105 ARG A C 1
ATOM 815 O O . ARG A 1 105 ? -7.260 0.592 -7.179 1.00 85.00 105 ARG A O 1
ATOM 822 N N . ARG A 1 106 ? -5.423 -0.130 -6.109 1.00 85.50 106 ARG A N 1
ATOM 823 C CA . ARG A 1 106 ? -6.099 -0.632 -4.904 1.00 85.50 106 ARG A CA 1
ATOM 824 C C . ARG A 1 106 ? -6.313 0.446 -3.839 1.00 85.50 106 ARG A C 1
ATOM 826 O O . ARG A 1 106 ? -7.056 0.201 -2.891 1.00 85.50 106 ARG A O 1
ATOM 833 N N . SER A 1 107 ? -5.683 1.610 -3.979 1.00 88.44 107 SER A N 1
ATOM 834 C CA . SER A 1 107 ? -5.854 2.734 -3.060 1.00 88.44 107 SER A CA 1
ATOM 835 C C . SER A 1 107 ? -7.132 3.508 -3.396 1.00 88.44 107 SER A C 1
ATOM 837 O O . SER A 1 107 ? -7.141 4.333 -4.306 1.00 88.44 107 SER A O 1
ATOM 839 N N . ASN A 1 108 ? -8.226 3.244 -2.674 1.00 90.75 108 ASN A N 1
ATOM 840 C CA . ASN A 1 108 ? -9.515 3.936 -2.851 1.00 90.75 108 ASN A CA 1
ATOM 841 C C . ASN A 1 108 ? -9.649 5.219 -2.011 1.00 90.75 108 ASN A C 1
ATOM 843 O O . ASN A 1 108 ? -10.618 5.951 -2.184 1.00 90.75 108 ASN A O 1
ATOM 847 N N . ALA A 1 109 ? -8.693 5.491 -1.120 1.00 90.06 109 ALA A N 1
ATOM 848 C CA . ALA A 1 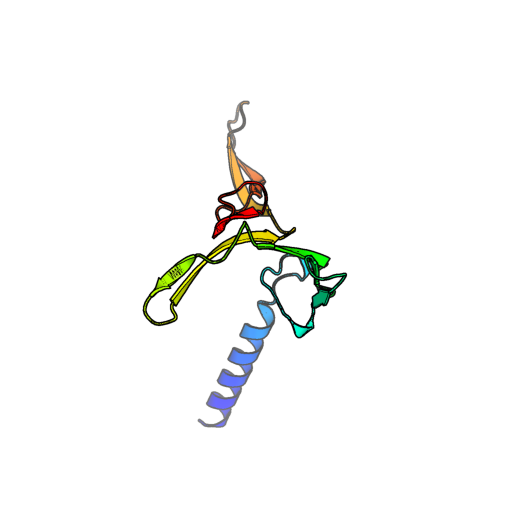109 ? -8.670 6.672 -0.257 1.00 90.06 109 ALA A CA 1
ATOM 849 C C . ALA A 1 109 ? -7.457 7.587 -0.538 1.00 90.06 109 ALA A C 1
ATOM 851 O O . ALA A 1 109 ? -7.098 8.417 0.291 1.00 90.06 109 ALA A O 1
ATOM 852 N N . GLY A 1 110 ? -6.847 7.451 -1.724 1.00 85.25 110 GLY A N 1
ATOM 853 C CA . GLY A 1 110 ? -5.712 8.258 -2.192 1.00 85.25 110 GLY A CA 1
ATOM 854 C C . GLY A 1 110 ? -4.340 7.661 -1.856 1.00 85.25 110 GLY A C 1
ATOM 855 O O . GLY A 1 110 ? -4.194 6.995 -0.845 1.00 85.25 110 GLY A O 1
ATOM 856 N N . LEU A 1 111 ? -3.345 7.878 -2.730 1.00 84.81 111 LEU A N 1
ATOM 857 C CA . LEU A 1 111 ? -1.899 7.600 -2.556 1.00 84.81 111 LEU A CA 1
ATOM 858 C C . LEU A 1 111 ? -1.525 6.552 -1.478 1.00 84.81 111 LEU A C 1
ATOM 860 O O . LEU A 1 111 ? -0.939 6.894 -0.457 1.00 84.81 111 LEU A O 1
ATOM 864 N N . GLY A 1 112 ? -1.846 5.272 -1.692 1.00 86.38 112 GLY A N 1
ATOM 865 C CA . GLY A 1 112 ? -1.490 4.190 -0.760 1.00 86.38 112 GLY A CA 1
ATOM 866 C C . GLY A 1 112 ? -2.533 3.855 0.301 1.00 86.38 112 GLY A C 1
ATOM 867 O O . GLY A 1 112 ? -2.536 2.732 0.801 1.00 86.38 112 GLY A O 1
ATOM 868 N N . PHE A 1 113 ? -3.446 4.774 0.605 1.00 90.88 113 PHE A N 1
ATOM 869 C CA . PHE A 1 113 ? -4.524 4.560 1.558 1.00 90.88 113 PHE A CA 1
ATOM 870 C C . PHE A 1 113 ? -5.665 3.749 0.956 1.00 90.88 113 PHE A C 1
ATOM 872 O O . PHE A 1 113 ? -6.163 4.013 -0.147 1.00 90.88 113 PHE A O 1
ATOM 879 N N . ARG A 1 114 ? -6.118 2.776 1.739 1.00 92.56 114 ARG A N 1
ATOM 880 C CA . ARG A 1 114 ? -7.289 1.964 1.456 1.00 92.56 114 ARG A CA 1
ATOM 881 C C . ARG A 1 114 ? -8.238 1.978 2.649 1.00 92.56 114 ARG A C 1
ATOM 883 O O . ARG A 1 114 ? -7.871 1.529 3.730 1.00 92.56 114 ARG A O 1
ATOM 890 N N . LEU A 1 115 ? -9.456 2.455 2.416 1.00 92.69 115 LEU A N 1
ATOM 891 C CA . LEU A 1 115 ? -10.578 2.387 3.347 1.00 92.69 115 LEU A CA 1
ATOM 892 C C . LEU A 1 115 ? -11.348 1.078 3.126 1.00 92.69 115 LEU A C 1
ATOM 894 O O . LEU A 1 115 ? -11.763 0.795 1.994 1.00 92.69 115 LEU A O 1
ATOM 898 N N . SER A 1 116 ? -11.543 0.306 4.194 1.00 90.62 116 SER A N 1
ATOM 899 C CA . SER A 1 116 ? -12.329 -0.936 4.213 1.00 90.62 116 SER A CA 1
ATOM 900 C C . SER A 1 116 ? -12.925 -1.228 5.577 1.00 90.62 116 SER A C 1
ATOM 902 O O . SER A 1 116 ? -12.237 -0.925 6.581 1.00 90.62 116 SER A O 1
#